Protein AF-A0A852T0I6-F1 (afdb_monomer_lite)

Sequence (54 aa):
MRDLYANEIAAAVHEGRTPTAHQLASWARYRAMAASDDPAQLIPSSSPPETGRS

Secondary structure (DSSP, 8-state):
-HHHHHHHHHHHHHTTPPPPHHHHHHHHHHHHHHHSS-GGGGS-----------

Structure (mmCIF, N/CA/C/O backbone):
data_AF-A0A852T0I6-F1
#
_entry.id   AF-A0A852T0I6-F1
#
loop_
_atom_site.group_PDB
_atom_site.id
_atom_site.type_symbol
_atom_site.label_atom_id
_atom_site.label_alt_id
_atom_site.label_comp_id
_atom_site.label_asym_id
_atom_site.label_entity_id
_atom_site.label_seq_id
_atom_site.pdbx_PDB_ins_code
_atom_site.Cartn_x
_atom_site.Cartn_y
_atom_site.Cartn_z
_atom_site.occupancy
_atom_site.B_iso_or_equiv
_atom_site.auth_seq_id
_atom_site.auth_comp_id
_atom_site.auth_asym_id
_atom_site.auth_atom_id
_atom_site.pdbx_PDB_model_num
ATOM 1 N N . MET A 1 1 ? 15.223 0.115 0.944 1.00 60.81 1 MET A N 1
ATOM 2 C CA . MET A 1 1 ? 13.955 0.559 0.306 1.00 60.81 1 MET A CA 1
ATOM 3 C C . MET A 1 1 ? 12.812 -0.429 0.514 1.00 60.81 1 MET A C 1
ATOM 5 O O . MET A 1 1 ? 11.723 0.030 0.818 1.00 60.81 1 MET A O 1
ATOM 9 N N . ARG A 1 2 ? 13.039 -1.753 0.429 1.00 59.59 2 ARG A N 1
ATOM 10 C CA . ARG A 1 2 ? 12.042 -2.790 0.771 1.00 59.59 2 ARG A CA 1
ATOM 11 C C . ARG A 1 2 ? 11.313 -2.537 2.086 1.00 59.59 2 ARG A C 1
ATOM 13 O O . ARG A 1 2 ? 10.091 -2.619 2.151 1.00 59.59 2 ARG A O 1
ATOM 20 N N . ASP A 1 3 ? 12.099 -2.236 3.112 1.00 73.38 3 ASP A N 1
ATOM 21 C CA . ASP A 1 3 ? 11.607 -2.135 4.481 1.00 73.38 3 ASP A CA 1
ATOM 22 C C . ASP A 1 3 ? 10.739 -0.891 4.660 1.00 73.38 3 ASP A C 1
ATOM 24 O O . ASP A 1 3 ? 9.791 -0.929 5.423 1.00 73.38 3 ASP A O 1
ATOM 28 N N . LEU A 1 4 ? 10.963 0.172 3.880 1.00 78.44 4 LEU A N 1
ATOM 29 C CA . LEU A 1 4 ? 10.155 1.391 3.947 1.00 78.44 4 LEU A CA 1
ATOM 30 C C . LEU A 1 4 ? 8.689 1.113 3.570 1.00 78.44 4 LEU A C 1
ATOM 32 O O . LEU A 1 4 ? 7.792 1.366 4.366 1.00 78.44 4 LEU A O 1
ATOM 36 N N . TYR A 1 5 ? 8.448 0.520 2.397 1.00 77.56 5 TYR A N 1
ATOM 37 C CA . TYR A 1 5 ? 7.089 0.241 1.914 1.00 77.56 5 TYR A CA 1
ATOM 38 C C . TYR A 1 5 ? 6.365 -0.815 2.757 1.00 77.56 5 TYR A C 1
ATOM 40 O O . TYR A 1 5 ? 5.165 -0.702 3.007 1.00 77.56 5 TYR A O 1
ATOM 48 N N . ALA A 1 6 ? 7.092 -1.839 3.217 1.00 79.75 6 ALA A N 1
ATOM 49 C CA . ALA A 1 6 ? 6.539 -2.842 4.120 1.00 79.75 6 ALA A CA 1
ATOM 50 C C . ALA A 1 6 ? 6.162 -2.225 5.477 1.00 79.75 6 ALA A C 1
ATOM 52 O O . ALA A 1 6 ? 5.097 -2.538 6.008 1.00 79.75 6 ALA A O 1
ATOM 53 N N . ASN A 1 7 ? 6.985 -1.311 5.998 1.00 84.25 7 ASN A N 1
ATOM 54 C CA . ASN A 1 7 ? 6.733 -0.636 7.268 1.00 84.25 7 ASN A CA 1
ATOM 55 C C . ASN A 1 7 ? 5.543 0.327 7.184 1.00 84.25 7 ASN A C 1
ATOM 57 O O . ASN A 1 7 ? 4.750 0.371 8.117 1.00 84.25 7 ASN A O 1
ATOM 61 N N . GLU A 1 8 ? 5.358 1.053 6.078 1.00 84.56 8 GLU A N 1
ATOM 62 C CA . GLU A 1 8 ? 4.206 1.953 5.903 1.00 84.56 8 GLU A CA 1
ATOM 63 C C . GLU A 1 8 ? 2.869 1.201 5.840 1.00 84.56 8 GLU A C 1
ATOM 65 O O . GLU A 1 8 ? 1.875 1.636 6.426 1.00 84.56 8 GLU A O 1
ATOM 70 N N . ILE A 1 9 ? 2.842 0.050 5.159 1.00 86.62 9 ILE A N 1
ATOM 71 C CA . ILE A 1 9 ? 1.660 -0.820 5.117 1.00 86.62 9 ILE A CA 1
ATOM 72 C C . ILE A 1 9 ? 1.423 -1.457 6.489 1.00 86.62 9 ILE A C 1
ATOM 74 O O . ILE A 1 9 ? 0.289 -1.471 6.968 1.00 86.62 9 ILE A O 1
ATOM 78 N N . ALA A 1 10 ? 2.479 -1.950 7.142 1.00 85.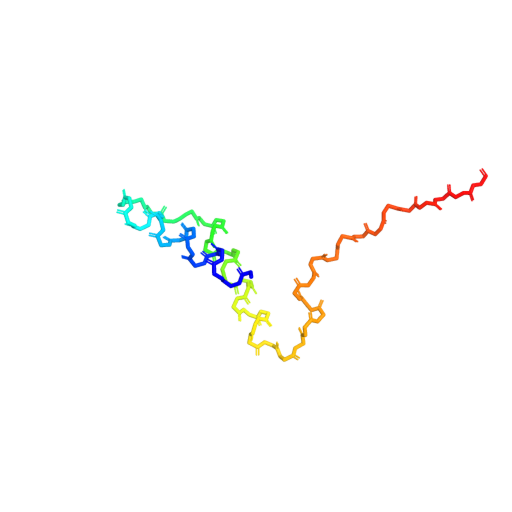81 10 ALA A N 1
ATOM 79 C CA . ALA A 1 10 ? 2.383 -2.542 8.472 1.00 85.81 10 ALA A CA 1
ATOM 80 C C . ALA A 1 10 ? 1.902 -1.529 9.522 1.00 85.81 10 ALA A C 1
ATOM 82 O O . ALA A 1 10 ? 1.072 -1.882 10.355 1.00 85.81 10 ALA A O 1
ATOM 83 N N . ALA A 1 11 ? 2.353 -0.273 9.452 1.00 88.81 11 ALA A N 1
ATOM 84 C CA . ALA A 1 11 ? 1.903 0.802 10.331 1.00 88.81 11 ALA A CA 1
ATOM 85 C C . ALA A 1 11 ? 0.408 1.098 10.145 1.00 88.81 11 ALA A C 1
ATOM 87 O O . ALA A 1 11 ? -0.330 1.155 11.125 1.00 88.81 11 ALA A O 1
ATOM 88 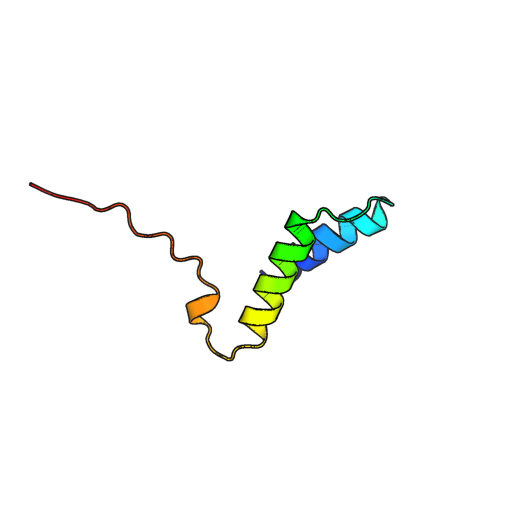N N . ALA A 1 12 ? -0.067 1.200 8.898 1.00 86.56 12 ALA A N 1
ATOM 89 C CA . ALA A 1 12 ? -1.491 1.396 8.624 1.00 86.56 12 ALA A CA 1
ATOM 90 C C . ALA A 1 12 ? -2.343 0.253 9.205 1.00 86.56 12 ALA A C 1
ATOM 92 O O . ALA A 1 12 ? -3.315 0.515 9.910 1.00 86.56 12 ALA A O 1
ATOM 93 N N . VAL A 1 13 ? -1.935 -1.003 8.984 1.00 88.75 13 VAL A N 1
ATOM 94 C CA . VAL A 1 13 ? -2.629 -2.185 9.525 1.00 88.75 13 VAL A CA 1
ATOM 95 C C . VAL A 1 13 ? -2.592 -2.212 11.055 1.00 88.75 13 VAL A C 1
ATOM 97 O O . VAL A 1 13 ? -3.610 -2.504 11.679 1.00 88.75 13 VAL A O 1
ATOM 100 N N . HIS A 1 14 ? -1.449 -1.891 11.666 1.00 91.56 14 HIS A N 1
ATOM 101 C CA . HIS A 1 14 ? -1.296 -1.853 13.121 1.00 91.56 14 HIS A CA 1
ATOM 102 C C . HIS A 1 14 ? -2.212 -0.810 13.774 1.00 91.56 14 HIS A C 1
ATOM 104 O O . HIS A 1 14 ? -2.794 -1.068 14.823 1.00 91.56 14 HIS A O 1
ATOM 110 N N . GLU A 1 15 ? -2.407 0.333 13.121 1.00 91.75 15 GLU A N 1
ATOM 111 C CA . GLU A 1 15 ? -3.341 1.375 13.556 1.00 91.75 15 GLU A CA 1
ATOM 112 C C . GLU A 1 15 ? -4.816 1.055 13.236 1.00 91.75 15 GLU A C 1
ATOM 114 O O . GLU A 1 15 ? -5.694 1.889 13.454 1.00 91.75 15 GLU A O 1
ATOM 119 N N . GLY A 1 16 ? -5.114 -0.130 12.688 1.00 92.25 16 GLY A N 1
ATOM 120 C CA . GLY A 1 16 ? -6.465 -0.523 12.278 1.00 92.25 16 GLY A CA 1
ATOM 121 C C . GLY A 1 16 ? -6.982 0.227 11.047 1.00 92.25 16 GLY A C 1
ATOM 122 O O . GLY A 1 16 ? -8.176 0.186 10.747 1.00 92.25 16 GLY A O 1
ATOM 123 N N . ARG A 1 17 ? -6.103 0.923 10.318 1.00 92.94 17 ARG A N 1
ATOM 124 C CA . ARG A 1 17 ? -6.432 1.644 9.088 1.00 92.94 17 ARG A CA 1
ATOM 125 C C . ARG A 1 17 ? -6.223 0.740 7.879 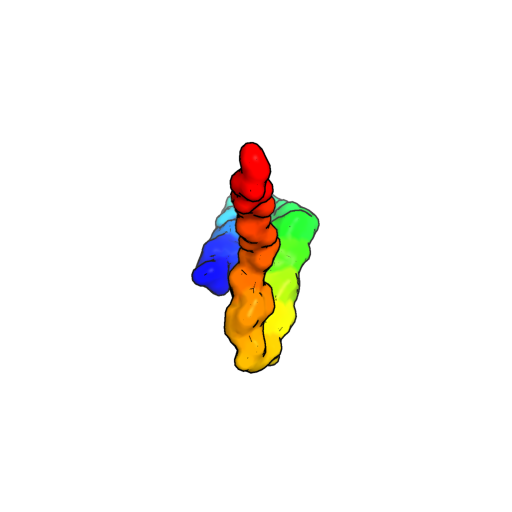1.00 92.94 17 ARG A C 1
ATOM 127 O O . ARG A 1 17 ? -5.289 -0.054 7.807 1.00 92.94 17 ARG A O 1
ATOM 134 N N . THR A 1 18 ? -7.085 0.893 6.878 1.00 91.00 18 THR A N 1
ATOM 135 C CA . THR A 1 18 ? -6.856 0.238 5.586 1.00 91.00 18 THR A CA 1
ATOM 136 C C . THR A 1 18 ? -5.712 0.958 4.861 1.00 91.00 18 THR A C 1
ATOM 138 O O . THR A 1 18 ? -5.789 2.182 4.712 1.00 91.00 18 THR A O 1
ATOM 141 N N . PRO A 1 19 ? -4.661 0.247 4.405 1.00 90.19 19 PRO A N 1
ATOM 142 C CA . PRO A 1 19 ? -3.607 0.844 3.595 1.00 90.19 19 PRO A CA 1
ATOM 143 C C . PRO A 1 19 ? -4.191 1.514 2.355 1.00 90.19 19 PRO A C 1
ATOM 145 O O . PRO A 1 19 ? -5.091 0.985 1.701 1.00 90.19 19 PRO A O 1
ATOM 148 N N . THR A 1 20 ? -3.676 2.689 2.017 1.00 91.44 20 THR A N 1
ATOM 149 C CA . THR A 1 20 ? -4.173 3.433 0.860 1.00 91.44 20 THR A CA 1
ATOM 150 C C . THR A 1 20 ? -3.833 2.710 -0.446 1.00 91.44 20 THR A C 1
ATOM 152 O O . THR A 1 20 ? -2.822 2.008 -0.549 1.00 91.44 20 THR A O 1
ATOM 155 N N . ALA A 1 21 ? -4.637 2.938 -1.490 1.00 89.19 21 ALA A N 1
ATOM 156 C CA . ALA A 1 21 ? -4.369 2.397 -2.825 1.00 89.19 21 ALA A CA 1
ATOM 157 C C . ALA A 1 21 ? -2.970 2.783 -3.341 1.00 89.19 21 ALA A C 1
ATOM 159 O O . ALA A 1 21 ? -2.315 1.989 -4.013 1.00 89.19 21 ALA A O 1
ATOM 160 N N . HIS A 1 22 ? -2.484 3.974 -2.976 1.00 85.88 22 HIS A N 1
ATOM 161 C CA . HIS A 1 22 ? -1.139 4.424 -3.317 1.00 85.88 22 HIS A CA 1
ATOM 162 C C . HIS A 1 22 ? -0.051 3.569 -2.650 1.00 85.88 22 HIS A C 1
ATOM 164 O O . HIS A 1 22 ? 0.865 3.119 -3.332 1.00 85.88 22 HIS A O 1
ATOM 170 N N . GLN A 1 23 ? -0.166 3.285 -1.348 1.00 85.50 23 GLN A N 1
ATOM 171 C CA . GLN A 1 23 ? 0.798 2.444 -0.624 1.00 85.50 23 GLN A CA 1
ATOM 172 C C . GLN A 1 23 ? 0.845 1.020 -1.193 1.00 85.50 23 GLN A C 1
ATOM 174 O O . GLN A 1 23 ? 1.925 0.474 -1.419 1.00 85.50 23 GLN A O 1
ATOM 179 N N . LEU A 1 24 ? -0.322 0.444 -1.501 1.00 88.50 24 LEU A N 1
ATOM 180 C CA . LEU A 1 24 ? -0.414 -0.876 -2.128 1.00 88.50 24 LEU A CA 1
ATOM 181 C C . LEU A 1 24 ? 0.207 -0.888 -3.534 1.00 88.50 24 LEU A C 1
ATOM 183 O O . LEU A 1 24 ? 0.961 -1.805 -3.862 1.00 88.50 24 LEU A O 1
ATOM 187 N N . ALA A 1 25 ? -0.053 0.138 -4.349 1.00 86.56 25 ALA A N 1
ATOM 188 C CA . ALA A 1 25 ? 0.525 0.261 -5.687 1.00 86.56 25 ALA A CA 1
ATOM 189 C C . ALA A 1 25 ? 2.053 0.439 -5.650 1.00 86.56 25 ALA A C 1
ATOM 191 O O . ALA A 1 25 ? 2.766 -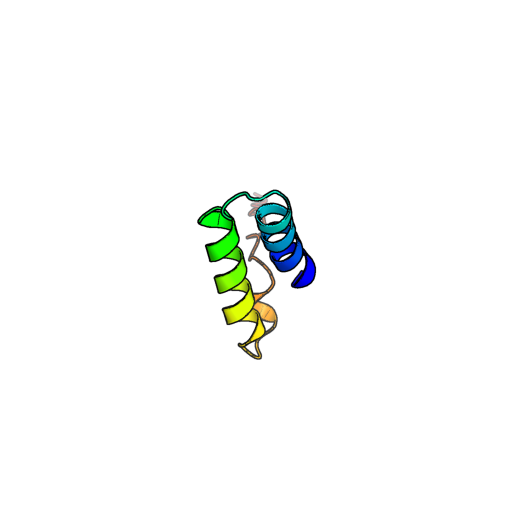0.180 -6.442 1.00 86.56 25 ALA A O 1
ATOM 192 N N . SER A 1 26 ? 2.567 1.241 -4.714 1.00 84.25 26 SER A N 1
ATOM 193 C CA . SER A 1 26 ? 4.006 1.436 -4.506 1.00 84.25 26 SER A CA 1
ATOM 194 C C . SER A 1 26 ? 4.696 0.140 -4.070 1.00 84.25 26 SER A C 1
ATOM 196 O O . SER A 1 26 ? 5.731 -0.222 -4.632 1.00 84.25 26 SER A O 1
ATOM 198 N N . TRP A 1 27 ? 4.085 -0.625 -3.159 1.00 85.12 27 TRP A N 1
ATOM 199 C CA . TRP A 1 27 ? 4.585 -1.948 -2.775 1.00 85.12 27 TRP A CA 1
ATOM 200 C C . TRP A 1 27 ? 4.582 -2.947 -3.937 1.00 85.12 27 TRP A C 1
ATOM 202 O O . TRP A 1 27 ? 5.563 -3.668 -4.124 1.00 85.12 27 TRP A O 1
ATOM 212 N N . ALA A 1 28 ? 3.519 -2.974 -4.746 1.00 86.75 28 ALA A N 1
ATOM 213 C CA . ALA A 1 28 ? 3.426 -3.858 -5.906 1.00 86.75 28 ALA A CA 1
ATOM 214 C C . ALA A 1 28 ? 4.514 -3.560 -6.952 1.00 86.75 28 ALA A C 1
ATOM 216 O O . ALA A 1 28 ? 5.164 -4.487 -7.437 1.00 86.75 28 ALA A O 1
ATOM 217 N N . ARG A 1 29 ? 4.772 -2.277 -7.250 1.00 83.69 29 ARG A N 1
ATOM 218 C CA . ARG A 1 29 ? 5.864 -1.854 -8.148 1.00 83.69 29 ARG A CA 1
ATOM 219 C C . ARG A 1 29 ? 7.225 -2.276 -7.610 1.00 83.69 29 ARG 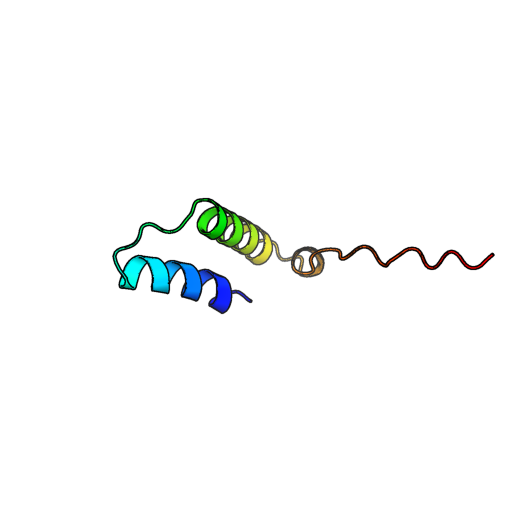A C 1
ATOM 221 O O . ARG A 1 29 ? 7.999 -2.887 -8.339 1.00 83.69 29 ARG A O 1
ATOM 228 N N . TYR A 1 30 ? 7.480 -2.025 -6.325 1.00 81.75 30 TYR A N 1
ATOM 229 C CA . TYR A 1 30 ? 8.714 -2.459 -5.679 1.00 81.75 30 TYR A CA 1
ATOM 230 C C . TYR A 1 30 ? 8.891 -3.984 -5.756 1.00 81.75 30 TYR A C 1
ATOM 232 O O . TYR A 1 30 ? 9.969 -4.456 -6.099 1.00 81.75 30 TYR A O 1
ATOM 240 N N . ARG A 1 31 ? 7.840 -4.769 -5.481 1.00 82.81 31 ARG A N 1
ATOM 241 C CA . ARG A 1 31 ? 7.864 -6.240 -5.582 1.00 82.81 31 ARG A CA 1
ATOM 242 C C . ARG A 1 31 ? 8.176 -6.723 -6.996 1.00 82.81 31 ARG A C 1
ATOM 244 O O . ARG A 1 31 ? 8.945 -7.667 -7.132 1.00 82.81 31 ARG A O 1
ATOM 251 N N . ALA A 1 32 ? 7.594 -6.097 -8.017 1.00 82.06 32 ALA A N 1
ATOM 252 C CA . ALA A 1 32 ? 7.856 -6.434 -9.414 1.00 82.06 32 ALA A CA 1
ATOM 253 C C . ALA A 1 32 ? 9.311 -6.126 -9.813 1.00 82.06 32 ALA A C 1
ATOM 255 O O . ALA A 1 32 ? 9.965 -6.952 -10.448 1.00 82.06 32 ALA A O 1
ATOM 256 N N . MET A 1 33 ? 9.835 -4.979 -9.374 1.00 76.44 33 MET A N 1
ATOM 257 C CA . MET A 1 33 ? 11.229 -4.586 -9.603 1.00 76.44 33 MET A CA 1
ATOM 258 C C . MET A 1 33 ? 12.209 -5.477 -8.839 1.00 76.44 33 MET A C 1
ATOM 260 O O . MET A 1 33 ? 13.187 -5.917 -9.411 1.00 76.44 33 MET A O 1
ATOM 264 N N . ALA A 1 34 ? 11.931 -5.805 -7.576 1.00 76.00 34 ALA A N 1
ATOM 265 C CA . ALA A 1 34 ? 12.779 -6.679 -6.765 1.00 76.00 34 ALA A CA 1
ATOM 266 C C . ALA A 1 34 ? 12.752 -8.152 -7.211 1.00 76.00 34 ALA A C 1
ATOM 268 O O . ALA A 1 34 ? 13.640 -8.912 -6.839 1.00 76.00 34 ALA A O 1
ATOM 269 N N . ALA A 1 35 ? 11.717 -8.569 -7.948 1.00 75.94 35 ALA A N 1
ATOM 270 C CA . ALA A 1 35 ? 11.643 -9.887 -8.578 1.00 75.94 35 ALA A CA 1
ATOM 271 C C . ALA A 1 35 ? 12.330 -9.926 -9.952 1.00 75.94 35 ALA A C 1
ATOM 273 O O . ALA A 1 35 ? 12.627 -11.007 -10.453 1.00 75.94 35 ALA A O 1
ATOM 274 N N . SER A 1 36 ? 12.561 -8.762 -10.560 1.00 68.00 36 SER A N 1
ATOM 275 C CA . SER A 1 36 ? 13.379 -8.640 -11.759 1.00 68.00 36 SER A CA 1
ATOM 276 C C . SER A 1 36 ? 14.838 -8.534 -11.319 1.00 68.00 36 SER A C 1
ATOM 278 O O . SER A 1 36 ? 15.174 -7.692 -10.494 1.00 68.00 36 SER A O 1
ATOM 280 N N . ASP A 1 37 ? 15.724 -9.361 -11.868 1.00 61.09 37 ASP A N 1
ATOM 281 C CA . ASP A 1 37 ? 17.167 -9.362 -11.548 1.00 61.09 37 ASP A CA 1
ATOM 282 C C . ASP A 1 37 ? 17.900 -8.098 -12.069 1.00 61.09 37 ASP A C 1
ATOM 284 O O . ASP A 1 37 ? 19.122 -8.047 -12.145 1.00 61.09 37 ASP A O 1
ATOM 288 N N . ASP A 1 38 ? 17.145 -7.066 -12.461 1.00 60.25 38 ASP A N 1
ATOM 289 C CA . ASP A 1 38 ? 17.636 -5.831 -13.054 1.00 60.25 38 ASP A CA 1
ATOM 290 C C . ASP A 1 38 ? 17.590 -4.685 -12.021 1.00 60.25 38 ASP A C 1
ATOM 292 O O . ASP A 1 38 ? 16.532 -4.089 -11.773 1.00 60.25 38 ASP A O 1
ATOM 296 N N . PRO A 1 39 ? 18.731 -4.344 -11.394 1.00 58.44 39 PRO A N 1
ATOM 297 C CA . PRO A 1 39 ? 18.804 -3.271 -10.410 1.00 58.44 39 PRO A CA 1
ATOM 298 C C . PRO A 1 39 ? 18.643 -1.868 -11.018 1.00 58.44 39 PRO A C 1
ATOM 300 O O . PRO A 1 39 ? 18.440 -0.917 -10.260 1.00 58.44 39 PRO A O 1
ATOM 303 N N . ALA A 1 40 ? 18.697 -1.700 -12.347 1.00 61.72 40 ALA A N 1
ATOM 304 C CA . ALA A 1 40 ? 18.519 -0.395 -12.986 1.00 61.72 40 ALA A CA 1
ATOM 305 C C . ALA A 1 40 ? 17.065 0.095 -12.902 1.00 61.72 40 ALA A C 1
ATOM 307 O O . ALA A 1 40 ? 16.820 1.299 -12.960 1.00 61.72 40 ALA A O 1
ATOM 308 N N . GLN A 1 41 ? 16.102 -0.805 -12.677 1.00 62.38 41 GLN A N 1
ATOM 309 C CA . GLN A 1 41 ? 14.697 -0.434 -12.483 1.00 62.38 41 GLN A CA 1
ATOM 310 C C . GLN A 1 41 ? 14.393 0.142 -11.091 1.00 62.38 41 GLN A C 1
ATOM 312 O O . GLN A 1 41 ? 13.362 0.784 -10.909 1.00 62.38 41 GLN A O 1
ATOM 317 N N . LEU A 1 42 ? 15.270 -0.059 -10.100 1.00 57.31 42 LEU A N 1
ATOM 318 C CA . LEU A 1 42 ? 15.062 0.421 -8.725 1.00 57.31 42 LEU A CA 1
ATOM 319 C C . LEU A 1 42 ? 15.404 1.902 -8.535 1.00 57.31 42 LEU A C 1
ATOM 321 O O . LEU A 1 42 ? 15.032 2.487 -7.516 1.00 57.31 42 LEU A O 1
ATOM 325 N N . ILE A 1 43 ? 16.110 2.509 -9.487 1.00 60.25 43 ILE A N 1
ATOM 326 C CA . ILE A 1 43 ? 16.363 3.943 -9.472 1.00 60.25 43 ILE A CA 1
ATOM 327 C C . ILE A 1 43 ? 15.191 4.591 -10.208 1.00 60.25 43 ILE A C 1
ATOM 329 O O . ILE A 1 43 ? 15.067 4.393 -11.418 1.00 60.25 43 ILE A O 1
ATOM 333 N N . PRO A 1 44 ? 14.313 5.362 -9.535 1.00 52.66 44 PRO A N 1
ATOM 334 C CA . PRO A 1 44 ? 13.413 6.229 -10.273 1.00 52.66 44 PRO A CA 1
ATOM 335 C C . PRO A 1 44 ? 14.314 7.121 -11.120 1.00 52.66 44 PRO A C 1
ATOM 337 O O . PRO A 1 44 ? 15.165 7.819 -10.567 1.00 52.66 44 PRO A O 1
ATOM 340 N N . SER A 1 45 ? 14.199 7.042 -12.447 1.00 52.66 45 SER A N 1
ATOM 341 C CA . SER A 1 45 ? 14.867 7.976 -13.345 1.00 52.66 45 SER A CA 1
ATOM 342 C C . SER A 1 45 ? 14.345 9.374 -13.028 1.00 52.66 45 SER A C 1
ATOM 344 O O . SER A 1 45 ? 13.392 9.859 -13.629 1.00 52.66 45 SER A O 1
ATOM 346 N N . SER A 1 46 ? 14.960 10.019 -12.042 1.00 48.91 46 SER A N 1
ATOM 347 C CA . SER A 1 46 ? 15.043 11.459 -11.962 1.00 48.91 46 SER A CA 1
ATOM 348 C C . SER A 1 46 ? 15.787 11.858 -13.222 1.00 48.91 46 SER A C 1
ATOM 350 O O . SER A 1 46 ? 17.015 11.788 -13.272 1.00 48.91 46 SER A O 1
ATOM 352 N N . SER A 1 47 ? 15.034 12.170 -14.276 1.00 51.19 47 SER A N 1
ATOM 353 C CA . SER A 1 47 ? 15.577 12.850 -15.442 1.00 51.19 47 SER A CA 1
ATOM 354 C C . SER A 1 47 ? 16.455 13.994 -14.930 1.00 51.19 47 SER A C 1
ATOM 356 O O . SER A 1 47 ? 15.987 14.768 -14.085 1.00 51.19 47 SER A O 1
ATOM 358 N N . PRO A 1 48 ? 17.724 14.092 -15.353 1.00 57.00 48 PRO A N 1
ATOM 359 C CA . PRO A 1 48 ? 18.534 15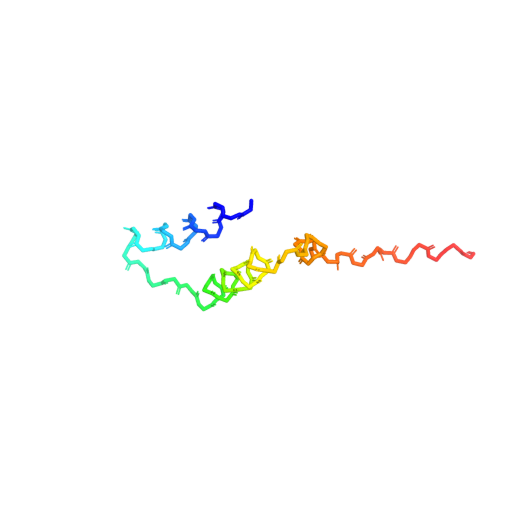.233 -14.973 1.00 57.00 48 PRO A CA 1
ATOM 360 C C . PRO A 1 48 ? 17.817 16.500 -15.461 1.00 57.00 48 PRO A C 1
ATOM 362 O O . PRO A 1 48 ? 17.273 16.483 -16.570 1.00 57.00 48 PRO A O 1
ATOM 365 N N . PRO A 1 49 ? 17.770 17.591 -14.671 1.00 51.97 49 PRO A N 1
ATOM 366 C CA . PRO A 1 49 ? 17.370 18.870 -15.226 1.00 51.97 49 PRO A CA 1
ATOM 367 C C . PRO A 1 49 ? 18.330 19.163 -16.377 1.00 51.97 49 PRO A C 1
ATOM 369 O O . PRO A 1 49 ? 19.549 19.202 -16.192 1.00 51.97 49 PRO A O 1
ATOM 372 N N . GLU A 1 50 ? 17.762 19.287 -17.571 1.00 54.62 50 GLU A N 1
ATOM 373 C CA . GLU A 1 50 ? 18.442 19.708 -18.784 1.00 54.62 50 GLU A CA 1
ATOM 374 C C . GLU A 1 50 ? 19.218 20.988 -18.462 1.00 54.62 50 GLU A C 1
ATOM 376 O O . GLU A 1 50 ? 18.656 22.074 -18.347 1.00 54.62 50 GLU A O 1
ATOM 381 N N . THR A 1 51 ? 20.526 20.862 -18.231 1.00 56.75 51 THR A N 1
ATOM 382 C CA . THR A 1 51 ? 21.397 22.028 -18.102 1.00 56.75 51 THR A CA 1
ATOM 383 C C . THR A 1 51 ? 21.746 22.451 -19.520 1.00 56.75 51 THR A C 1
ATOM 385 O O . THR A 1 51 ? 22.836 22.185 -20.023 1.00 56.75 51 THR A O 1
ATOM 388 N N . GLY A 1 52 ? 20.766 23.059 -20.186 1.00 53.69 52 GLY A N 1
ATOM 389 C CA . GLY A 1 52 ? 20.959 23.788 -21.427 1.00 53.69 52 GLY A CA 1
ATOM 390 C C . GLY A 1 52 ? 21.813 25.015 -21.138 1.00 53.69 52 GLY A C 1
ATOM 391 O O . GLY A 1 52 ? 21.320 26.039 -20.676 1.00 53.69 52 GLY A O 1
ATOM 392 N N . ARG A 1 53 ? 23.121 24.889 -21.363 1.00 56.38 53 ARG A N 1
ATOM 393 C CA . ARG A 1 53 ? 24.039 26.021 -21.481 1.00 56.38 53 ARG A CA 1
ATOM 394 C C . ARG A 1 53 ? 23.942 26.511 -22.929 1.00 56.38 53 ARG A C 1
ATOM 396 O O . ARG A 1 53 ? 24.239 25.749 -23.848 1.00 56.38 53 ARG A O 1
ATOM 403 N N . SER A 1 54 ? 23.519 27.750 -23.141 1.00 60.12 54 SER A N 1
ATOM 404 C CA . SER A 1 54 ? 23.703 28.501 -24.391 1.00 60.12 54 SER A CA 1
ATOM 405 C C . SER A 1 54 ? 24.079 29.928 -24.041 1.00 60.12 54 SER A C 1
ATOM 407 O O . SER A 1 54 ? 23.477 30.455 -23.080 1.00 60.12 54 SER A O 1
#

Foldseek 3Di:
DLVVLVVQCVVCVVVVHHDDPVSVVVNVLVVVCVVPPDCVSVDPPPPPPPPDDD

Radius of gyration: 15.67 Å; chains: 1; bounding box: 31×38×38 Å

pLDDT: mean 74.29, std 14.34, range [48.91, 92.94]

Organism: NCBI:txid582665